Protein AF-A0A429ICC4-F1 (afdb_monomer_lite)

Radius of gyration: 16.3 Å; chains: 1; bounding box: 42×48×33 Å

Structure (mmCIF, N/CA/C/O backbone):
data_AF-A0A429ICC4-F1
#
_entry.id   AF-A0A429ICC4-F1
#
loop_
_atom_site.group_PDB
_atom_site.id
_atom_site.type_symbol
_atom_site.label_atom_id
_atom_site.label_alt_id
_atom_site.label_comp_id
_atom_site.label_asym_id
_atom_site.label_entity_id
_atom_site.label_seq_id
_atom_site.pdbx_PDB_ins_code
_atom_site.Cartn_x
_atom_site.Cartn_y
_atom_site.Cartn_z
_atom_site.occupancy
_atom_site.B_iso_or_equiv
_atom_site.auth_seq_id
_atom_site.auth_comp_id
_atom_site.auth_asym_id
_atom_site.auth_atom_id
_atom_site.pdbx_PDB_model_num
ATOM 1 N N . GLU A 1 1 ? -2.798 -17.961 -4.658 1.00 51.56 1 GLU A N 1
ATOM 2 C CA . GLU A 1 1 ? -1.872 -18.099 -3.509 1.00 51.56 1 GLU A CA 1
ATOM 3 C C . GLU A 1 1 ? -1.360 -16.722 -3.084 1.00 51.56 1 GLU A C 1
ATOM 5 O O . GLU A 1 1 ? -1.497 -15.783 -3.859 1.00 51.56 1 GLU A O 1
ATOM 10 N N . ALA A 1 2 ? -0.880 -16.557 -1.848 1.00 58.47 2 ALA A N 1
ATOM 11 C CA . ALA A 1 2 ? -0.775 -15.245 -1.193 1.00 58.47 2 ALA A CA 1
ATOM 12 C C . ALA A 1 2 ? 0.543 -15.082 -0.407 1.00 58.47 2 ALA A C 1
ATOM 14 O O . ALA A 1 2 ? 0.918 -16.002 0.321 1.00 58.47 2 ALA A O 1
ATOM 15 N N . GLY A 1 3 ? 1.219 -13.933 -0.531 1.00 65.56 3 GLY A N 1
ATOM 16 C CA . GLY A 1 3 ? 2.465 -13.589 0.163 1.00 65.56 3 GLY A CA 1
ATOM 17 C C . GLY A 1 3 ? 2.327 -13.390 1.676 1.00 65.56 3 GLY A C 1
ATOM 18 O O . GLY A 1 3 ? 1.258 -13.069 2.195 1.00 65.56 3 GLY A O 1
ATOM 19 N N . CYS A 1 4 ? 3.426 -13.602 2.407 1.00 76.50 4 CYS A N 1
ATOM 20 C CA . CYS A 1 4 ? 3.410 -13.680 3.870 1.00 76.50 4 CYS A CA 1
ATOM 21 C C . CYS A 1 4 ? 3.026 -12.371 4.566 1.00 76.50 4 CYS A C 1
ATOM 23 O O . CYS A 1 4 ? 2.132 -12.373 5.411 1.00 76.50 4 CYS A O 1
ATOM 25 N N . CYS A 1 5 ? 3.711 -11.265 4.258 1.00 82.81 5 CYS A N 1
ATOM 26 C CA . CYS A 1 5 ? 3.505 -10.014 4.984 1.00 82.81 5 CYS A CA 1
ATOM 27 C C . CYS A 1 5 ? 2.186 -9.305 4.629 1.00 82.81 5 CYS A C 1
ATOM 29 O O . CYS A 1 5 ? 1.534 -8.785 5.534 1.00 82.81 5 CYS A O 1
ATOM 31 N N . PRO A 1 6 ? 1.689 -9.371 3.383 1.00 86.62 6 PRO A N 1
ATOM 32 C CA . PRO A 1 6 ? 0.314 -8.975 3.103 1.00 86.62 6 PRO A CA 1
ATOM 33 C C . PRO A 1 6 ? -0.717 -9.802 3.889 1.00 86.62 6 PRO A C 1
ATOM 35 O O . PRO A 1 6 ? -1.645 -9.239 4.463 1.00 86.62 6 PRO A O 1
ATOM 38 N N . ARG A 1 7 ? -0.529 -11.126 4.039 1.00 86.44 7 ARG A N 1
ATOM 39 C CA . ARG A 1 7 ? -1.396 -11.936 4.924 1.00 86.44 7 ARG A CA 1
ATOM 40 C C . ARG A 1 7 ? -1.268 -11.557 6.392 1.00 86.44 7 ARG A C 1
ATOM 42 O O . ARG A 1 7 ? -2.239 -11.684 7.132 1.00 86.44 7 ARG A O 1
ATOM 49 N N . TRP A 1 8 ? -0.089 -11.128 6.833 1.00 87.94 8 TRP A N 1
ATOM 50 C CA . TRP A 1 8 ? 0.115 -10.670 8.202 1.00 87.94 8 TRP A CA 1
ATOM 51 C C . TRP A 1 8 ? -0.807 -9.493 8.552 1.00 87.94 8 TRP A C 1
ATOM 53 O O . TRP A 1 8 ? -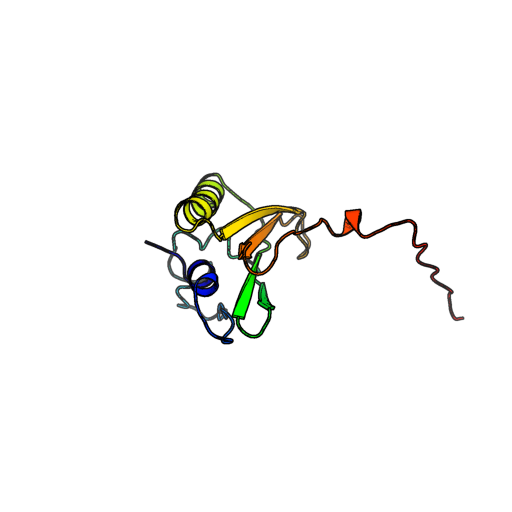1.368 -9.501 9.644 1.00 87.94 8 TRP A O 1
ATOM 63 N N . LEU A 1 9 ? -1.088 -8.575 7.616 1.00 90.69 9 LEU A N 1
ATOM 64 C CA . LEU A 1 9 ? -2.053 -7.482 7.830 1.00 90.69 9 LEU A CA 1
ATOM 65 C C . LEU A 1 9 ? -3.469 -7.965 8.184 1.00 90.69 9 LEU A C 1
ATOM 67 O O . LEU A 1 9 ? -4.246 -7.228 8.794 1.00 90.69 9 LEU A O 1
ATOM 71 N N . LEU A 1 10 ? -3.815 -9.201 7.824 1.00 88.81 10 LEU A N 1
ATOM 72 C CA . LEU A 1 10 ? -5.121 -9.799 8.095 1.00 88.81 10 LEU A CA 1
ATOM 73 C C . LEU A 1 10 ? -5.199 -10.488 9.463 1.00 88.81 10 LEU A C 1
ATOM 75 O O . LEU A 1 10 ? -6.290 -10.854 9.893 1.00 88.81 10 LEU A O 1
ATOM 79 N N . ARG A 1 11 ? -4.069 -10.663 10.156 1.00 85.81 11 ARG A N 1
ATOM 80 C CA . ARG A 1 11 ? -4.017 -11.346 11.453 1.00 85.81 11 ARG A CA 1
ATOM 81 C C . ARG A 1 11 ? -4.520 -10.457 12.588 1.00 85.81 11 ARG A C 1
ATOM 83 O O . ARG A 1 11 ? -4.539 -9.223 12.498 1.00 85.81 11 ARG A O 1
ATOM 90 N N . ASP A 1 12 ? -4.881 -11.124 13.676 1.00 79.62 12 ASP A N 1
ATOM 91 C CA . ASP A 1 12 ? -5.144 -10.503 14.966 1.00 79.62 12 ASP A CA 1
ATOM 92 C C . ASP A 1 12 ? -4.030 -10.914 15.936 1.00 79.62 12 ASP A C 1
ATOM 94 O O . ASP A 1 12 ? -3.981 -12.047 16.408 1.00 79.62 12 ASP A O 1
ATOM 98 N N . GLY A 1 13 ? -3.041 -10.035 16.110 1.00 78.94 13 GLY A N 1
ATOM 99 C CA . GLY A 1 13 ? -1.863 -10.308 16.932 1.00 78.94 13 GLY A CA 1
ATOM 100 C C . GLY A 1 13 ? -0.724 -9.313 16.713 1.00 78.94 13 GLY A C 1
ATOM 101 O O . GLY A 1 13 ? -0.579 -8.735 15.640 1.00 78.94 13 GLY A O 1
ATOM 102 N N . SER A 1 14 ? 0.114 -9.141 17.731 1.00 79.12 14 SER A N 1
ATOM 103 C CA . SER A 1 14 ? 1.170 -8.121 17.767 1.00 79.12 14 SER A CA 1
ATOM 104 C C . SER A 1 14 ? 2.498 -8.557 17.146 1.00 79.12 14 SER A C 1
ATOM 106 O O . SER A 1 14 ? 3.431 -7.767 17.060 1.00 79.12 14 SER A O 1
ATOM 108 N N . GLN A 1 15 ? 2.625 -9.812 16.718 1.00 78.50 15 GLN A N 1
ATOM 109 C CA . GLN A 1 15 ? 3.865 -10.296 16.116 1.00 78.50 15 GLN A CA 1
ATOM 110 C C . GLN A 1 15 ? 4.066 -9.639 14.757 1.00 78.50 15 GLN A C 1
ATOM 112 O O . GLN A 1 15 ? 3.313 -9.954 13.845 1.00 78.50 15 GLN A O 1
ATOM 117 N N . SER A 1 16 ? 5.062 -8.768 14.604 1.00 75.88 16 SER A N 1
ATOM 118 C CA . SER A 1 16 ? 5.405 -8.141 13.322 1.00 75.88 16 SER A CA 1
ATOM 119 C C . SER A 1 16 ? 5.756 -9.172 12.248 1.00 75.88 16 SER A C 1
ATOM 121 O O . SER A 1 16 ? 6.323 -10.228 12.545 1.00 75.88 16 SER A O 1
ATOM 123 N N . CYS A 1 17 ? 5.481 -8.851 10.978 1.00 77.00 17 CYS A N 1
ATOM 124 C CA . CYS A 1 17 ? 6.111 -9.595 9.894 1.00 77.00 17 CYS A CA 1
ATOM 125 C C . CYS A 1 17 ? 7.601 -9.257 9.922 1.00 77.00 17 CYS A C 1
ATOM 127 O O . CYS A 1 17 ? 7.993 -8.116 9.691 1.00 77.00 17 CYS A O 1
ATOM 129 N N . HIS A 1 18 ? 8.434 -10.239 10.237 1.00 66.19 18 HIS A N 1
ATOM 130 C CA . HIS A 1 18 ? 9.872 -10.109 10.089 1.00 66.19 18 HIS A CA 1
ATOM 131 C C . HIS A 1 18 ? 10.292 -10.908 8.870 1.00 66.19 18 HIS A C 1
ATOM 133 O O . HIS A 1 18 ? 10.485 -12.115 9.009 1.00 66.19 18 HIS A O 1
ATOM 139 N N . PRO A 1 19 ? 10.429 -10.260 7.696 1.00 59.62 19 PRO A N 1
ATOM 140 C CA . PRO A 1 19 ? 11.255 -10.807 6.636 1.00 59.62 19 PRO A CA 1
ATOM 141 C C . PRO A 1 19 ? 12.660 -10.973 7.224 1.00 59.62 19 PRO A C 1
ATOM 143 O O . PRO A 1 19 ? 13.416 -10.009 7.339 1.00 59.62 19 PRO A O 1
ATOM 146 N N . ARG A 1 20 ? 13.007 -12.167 7.716 1.00 54.44 20 ARG A N 1
ATOM 147 C CA . ARG A 1 20 ? 14.380 -12.415 8.139 1.00 54.44 20 ARG A CA 1
ATOM 148 C C . ARG A 1 20 ? 15.161 -12.439 6.836 1.00 54.44 20 ARG A C 1
ATOM 150 O O . ARG A 1 20 ? 14.888 -13.270 5.980 1.00 54.44 20 ARG A O 1
ATOM 157 N N . TYR A 1 21 ? 16.129 -11.539 6.679 1.00 53.34 21 TYR A N 1
ATOM 158 C CA . TYR A 1 21 ? 17.113 -11.573 5.590 1.00 53.34 21 TYR A CA 1
ATOM 159 C C . TYR A 1 21 ? 18.034 -12.802 5.745 1.00 53.34 21 TYR A C 1
ATOM 161 O O . TYR A 1 21 ? 19.244 -12.693 5.911 1.00 53.34 21 TYR A O 1
ATOM 169 N N . ARG A 1 22 ? 17.447 -13.997 5.802 1.00 50.50 22 ARG A N 1
ATOM 170 C CA . ARG A 1 22 ? 18.111 -15.291 5.832 1.00 50.50 22 ARG A CA 1
ATOM 171 C C . ARG A 1 22 ? 17.762 -15.986 4.529 1.00 50.50 22 ARG A C 1
ATOM 173 O O . ARG A 1 22 ? 16.601 -16.005 4.124 1.00 50.50 22 ARG A O 1
ATOM 180 N N . VAL A 1 23 ? 18.775 -16.565 3.895 1.00 50.38 23 VAL A N 1
ATOM 181 C CA . VAL A 1 23 ? 18.601 -17.437 2.732 1.00 50.38 23 VAL A CA 1
ATOM 182 C C . VAL A 1 23 ? 17.537 -18.487 3.072 1.00 50.38 23 VAL A C 1
ATOM 184 O O . VAL A 1 23 ? 17.659 -19.185 4.079 1.00 50.38 23 VAL A O 1
ATOM 187 N N . GLY A 1 24 ? 16.472 -18.547 2.270 1.00 52.06 24 GLY A N 1
ATOM 188 C CA . GLY A 1 24 ? 15.351 -19.471 2.469 1.00 52.06 24 GLY A CA 1
ATOM 189 C C . GLY A 1 24 ? 14.148 -18.928 3.251 1.00 52.06 24 GLY A C 1
ATOM 190 O O . GLY A 1 24 ? 13.191 -19.680 3.426 1.00 52.06 24 GLY A O 1
ATOM 191 N N . ASP A 1 25 ? 14.134 -17.661 3.693 1.00 59.31 25 ASP A N 1
ATOM 192 C CA . ASP A 1 25 ? 12.904 -17.055 4.224 1.00 59.31 25 ASP A CA 1
ATOM 193 C C . ASP A 1 25 ? 11.883 -16.869 3.080 1.00 59.31 25 ASP A C 1
ATOM 195 O O . ASP A 1 25 ? 12.113 -16.073 2.162 1.00 59.31 25 ASP A O 1
ATOM 199 N N . PRO A 1 26 ? 10.739 -17.577 3.116 1.00 57.84 26 PRO A N 1
ATOM 200 C CA . PRO A 1 26 ? 9.776 -17.601 2.023 1.00 57.84 26 PRO A CA 1
ATOM 201 C C . PRO A 1 26 ? 8.920 -16.324 1.946 1.00 57.84 26 PRO A C 1
ATOM 203 O O . PRO A 1 26 ? 7.915 -16.297 1.232 1.00 57.84 26 PRO A O 1
ATOM 206 N N . CYS A 1 27 ? 9.253 -15.298 2.727 1.00 61.25 27 CYS A N 1
ATOM 207 C CA . CYS A 1 27 ? 8.501 -14.061 2.863 1.00 61.25 27 CYS A CA 1
ATOM 208 C C . CYS A 1 27 ? 9.246 -12.827 2.322 1.00 61.25 27 CYS A C 1
ATOM 210 O O . CYS A 1 27 ? 8.722 -11.724 2.455 1.00 61.25 27 CYS A O 1
ATOM 212 N N . THR A 1 28 ? 10.431 -12.996 1.717 1.00 56.44 28 THR A N 1
ATOM 213 C CA . THR A 1 28 ? 11.277 -11.900 1.193 1.00 56.44 28 THR A CA 1
ATOM 214 C C . THR A 1 28 ? 11.642 -12.108 -0.278 1.00 56.44 28 THR A C 1
ATOM 216 O O . THR A 1 28 ? 11.541 -13.226 -0.786 1.00 56.44 28 THR A O 1
ATOM 219 N N . ARG A 1 29 ? 12.147 -11.057 -0.942 1.00 56.31 29 ARG A N 1
ATOM 220 C CA . ARG A 1 29 ? 12.731 -11.135 -2.297 1.00 56.31 29 ARG A CA 1
ATOM 221 C C . ARG A 1 29 ? 13.926 -12.081 -2.432 1.00 56.31 29 ARG A C 1
ATOM 223 O O . ARG A 1 29 ? 14.232 -12.516 -3.533 1.00 56.31 29 ARG A O 1
ATOM 230 N N . TYR A 1 30 ? 14.592 -12.390 -1.320 1.00 53.97 30 TYR A N 1
ATOM 231 C CA . TYR A 1 30 ? 15.789 -13.232 -1.268 1.00 53.97 30 TYR A CA 1
ATOM 232 C C . TYR A 1 30 ? 15.480 -14.716 -0.987 1.00 53.97 30 TYR A C 1
ATOM 234 O O . TYR A 1 30 ? 16.399 -15.526 -0.847 1.00 53.97 30 TYR A O 1
ATOM 242 N N . GLY A 1 31 ? 14.198 -15.080 -0.872 1.00 55.56 31 GLY A N 1
ATOM 243 C CA . GLY A 1 31 ? 13.726 -16.466 -0.883 1.00 55.56 31 GLY A CA 1
ATOM 244 C C . GLY A 1 31 ? 13.357 -16.946 -2.292 1.00 55.56 31 GLY A C 1
ATOM 245 O O . GLY A 1 31 ? 13.552 -16.240 -3.278 1.00 55.56 31 GLY A O 1
ATOM 246 N N . THR A 1 32 ? 12.795 -18.154 -2.395 1.00 55.09 32 THR A N 1
ATOM 247 C CA . THR A 1 32 ? 12.169 -18.665 -3.630 1.00 55.09 32 THR A CA 1
ATOM 248 C C . THR A 1 32 ? 11.210 -17.611 -4.206 1.00 55.09 32 THR A C 1
ATOM 250 O O . THR A 1 32 ? 10.418 -17.083 -3.418 1.00 55.09 32 THR A O 1
ATOM 253 N N . PRO A 1 33 ? 11.219 -17.312 -5.524 1.00 58.94 33 PRO A N 1
ATOM 254 C CA . PRO A 1 33 ? 10.370 -16.269 -6.095 1.00 58.94 33 PRO A CA 1
ATOM 255 C C . PRO A 1 33 ? 8.912 -16.498 -5.708 1.00 58.94 33 PRO A C 1
ATOM 257 O O . PRO A 1 33 ? 8.326 -17.539 -6.017 1.00 58.94 33 PRO A O 1
ATOM 260 N N . ARG A 1 34 ? 8.331 -15.545 -4.981 1.00 67.69 34 ARG A N 1
ATOM 261 C CA . ARG A 1 34 ? 6.932 -15.594 -4.559 1.00 67.69 34 ARG A CA 1
ATOM 262 C C . ARG A 1 34 ? 6.172 -14.458 -5.204 1.00 67.69 34 ARG A C 1
ATOM 264 O O . ARG A 1 34 ? 6.729 -13.412 -5.502 1.00 67.69 34 ARG A O 1
ATOM 271 N N . LEU A 1 35 ? 4.865 -14.652 -5.345 1.00 75.56 35 LEU A N 1
ATOM 272 C CA . LEU A 1 35 ? 3.973 -13.708 -6.018 1.00 75.56 35 LEU A CA 1
ATOM 273 C C . LEU A 1 35 ? 4.077 -12.257 -5.524 1.00 75.56 35 LEU A 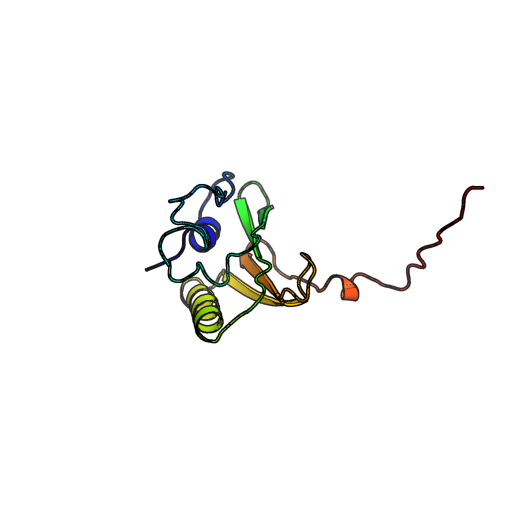C 1
ATOM 275 O O . LEU A 1 35 ? 3.738 -11.366 -6.276 1.00 75.56 35 LEU A O 1
ATOM 279 N N . ASP A 1 36 ? 4.515 -11.997 -4.293 1.00 79.94 36 ASP A N 1
ATOM 280 C CA . ASP A 1 36 ? 4.620 -10.637 -3.743 1.00 79.94 36 ASP A CA 1
ATOM 281 C C . ASP A 1 36 ? 6.076 -10.214 -3.470 1.00 79.94 36 ASP A C 1
ATOM 283 O O . ASP A 1 36 ? 6.319 -9.188 -2.849 1.00 79.94 36 ASP A O 1
ATOM 287 N N . SER A 1 37 ? 7.064 -11.019 -3.873 1.00 77.12 37 SER A N 1
ATOM 288 C CA . SER A 1 37 ? 8.451 -10.818 -3.453 1.00 77.12 37 SER A CA 1
ATOM 289 C C . SER A 1 37 ? 9.159 -9.676 -4.185 1.00 77.12 37 SER A C 1
ATOM 291 O O . SER A 1 37 ? 10.103 -9.135 -3.627 1.00 77.12 37 SER A O 1
ATOM 293 N N . GLY A 1 38 ? 8.718 -9.305 -5.393 1.00 80.75 38 GLY A N 1
ATOM 294 C CA . GLY A 1 38 ? 9.296 -8.196 -6.167 1.00 80.75 38 GLY A CA 1
ATOM 295 C C . GLY A 1 38 ? 9.140 -6.858 -5.449 1.00 80.75 38 GLY A C 1
ATOM 296 O O . GLY A 1 38 ? 10.123 -6.186 -5.150 1.00 80.75 38 GLY A O 1
ATOM 297 N N . TRP A 1 39 ? 7.907 -6.539 -5.061 1.00 87.75 39 TRP A N 1
ATOM 298 C CA . TRP A 1 39 ? 7.600 -5.283 -4.386 1.00 87.75 39 TRP A CA 1
ATOM 299 C C . TRP A 1 39 ? 7.876 -5.257 -2.872 1.00 87.75 39 TRP A C 1
ATOM 301 O O . TRP A 1 39 ? 7.932 -4.177 -2.288 1.00 87.75 39 TRP A O 1
ATOM 311 N N . LEU A 1 40 ? 8.068 -6.409 -2.215 1.00 86.69 40 LEU A N 1
ATOM 312 C CA . LEU A 1 40 ? 8.409 -6.517 -0.783 1.00 86.69 40 LEU A CA 1
ATOM 313 C C . LEU A 1 40 ? 9.921 -6.395 -0.523 1.00 86.69 40 LEU A C 1
ATOM 315 O O . LEU A 1 40 ? 10.537 -7.244 0.129 1.00 86.69 40 LEU A O 1
ATOM 319 N N . ASP A 1 41 ? 10.519 -5.320 -1.026 1.00 84.62 41 ASP A N 1
ATOM 320 C CA . ASP A 1 41 ? 11.911 -4.957 -0.762 1.00 84.62 41 ASP A CA 1
ATOM 321 C C . ASP A 1 41 ? 11.998 -3.892 0.337 1.00 84.62 41 ASP A C 1
ATOM 323 O O . ASP A 1 41 ? 11.087 -3.074 0.487 1.00 84.62 41 ASP A O 1
ATOM 327 N N . HIS A 1 42 ? 13.064 -3.912 1.140 1.00 86.00 42 HIS A N 1
ATOM 328 C CA . HIS A 1 42 ? 13.275 -2.956 2.240 1.00 86.00 42 HIS A CA 1
ATOM 329 C C . HIS A 1 42 ? 12.025 -2.737 3.125 1.00 86.00 42 HIS A C 1
ATOM 331 O O . HIS A 1 42 ? 11.650 -1.617 3.464 1.00 86.00 42 HIS A O 1
ATOM 337 N N . THR A 1 43 ? 11.331 -3.826 3.466 1.00 87.00 43 THR A N 1
ATOM 338 C CA . THR A 1 43 ? 10.008 -3.767 4.102 1.00 87.00 43 THR A CA 1
ATOM 339 C C . THR A 1 43 ? 10.071 -3.365 5.578 1.00 87.00 43 THR A C 1
ATOM 341 O O . THR A 1 43 ? 10.852 -3.915 6.355 1.00 87.00 43 THR A O 1
ATOM 344 N N . VAL A 1 44 ? 9.167 -2.474 5.985 1.00 88.12 44 VAL A N 1
ATOM 345 C CA . VAL A 1 44 ? 8.913 -2.075 7.375 1.00 88.12 44 VAL A CA 1
ATOM 346 C C . VAL A 1 44 ? 7.431 -2.276 7.693 1.00 88.12 44 VAL A C 1
ATOM 348 O O . VAL A 1 44 ? 6.556 -2.038 6.861 1.00 88.12 44 VAL A O 1
ATOM 351 N N . THR A 1 45 ? 7.128 -2.711 8.913 1.00 90.50 45 THR A N 1
ATOM 352 C CA . THR A 1 45 ? 5.757 -2.986 9.359 1.00 90.50 45 THR A CA 1
ATOM 353 C C . THR A 1 45 ? 5.405 -2.219 10.620 1.00 90.50 45 THR A C 1
ATOM 355 O O . THR A 1 45 ? 6.229 -2.129 11.528 1.00 90.50 45 THR A O 1
ATOM 358 N N . TRP A 1 46 ? 4.157 -1.769 10.718 1.00 92.06 46 TRP A N 1
ATOM 359 C CA . TRP A 1 46 ? 3.638 -1.020 11.858 1.00 92.06 46 TRP A CA 1
ATOM 360 C C . TRP A 1 46 ? 2.402 -1.683 12.454 1.00 92.06 46 TRP A C 1
ATOM 362 O O . TRP A 1 46 ? 1.525 -2.183 11.739 1.00 92.06 46 TRP A O 1
ATOM 372 N N . LEU A 1 47 ? 2.318 -1.629 13.779 1.00 93.12 47 LEU A N 1
ATOM 373 C CA . LEU A 1 47 ? 1.134 -2.004 14.537 1.00 93.12 47 LEU A CA 1
ATOM 374 C C . LEU A 1 47 ? 0.345 -0.752 14.924 1.00 93.12 47 LEU A C 1
ATOM 376 O O . LEU A 1 47 ? 0.926 0.300 15.178 1.00 93.12 47 LEU A O 1
ATOM 380 N N . LYS A 1 48 ? -0.969 -0.902 15.057 1.00 92.56 48 LYS A N 1
ATOM 381 C CA . LYS A 1 48 ? -1.850 0.03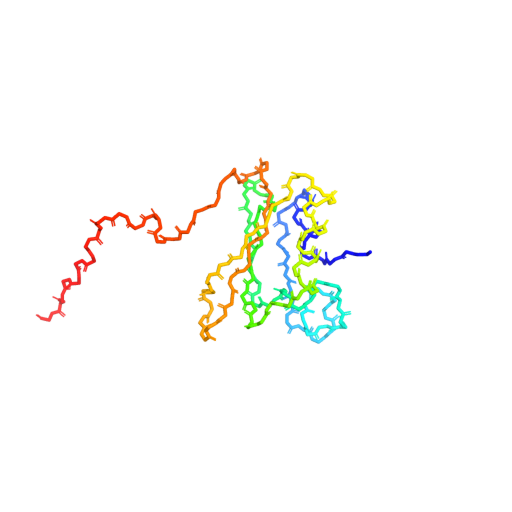6 15.751 1.00 92.56 48 LYS A CA 1
ATOM 382 C C . LYS A 1 48 ? -2.724 -0.761 16.708 1.00 92.56 48 LYS A C 1
ATOM 384 O O . LYS A 1 48 ? -3.290 -1.780 16.311 1.00 92.56 48 LYS A O 1
ATOM 389 N N . ASP A 1 49 ? -2.782 -0.338 17.966 1.00 92.69 49 ASP A N 1
ATOM 390 C CA . ASP A 1 49 ? -3.529 -1.021 19.031 1.00 92.69 49 ASP A CA 1
ATOM 391 C C . ASP A 1 49 ? -3.184 -2.518 19.116 1.00 92.69 49 ASP A C 1
ATOM 393 O O . ASP A 1 49 ? -4.059 -3.381 19.070 1.00 92.69 49 ASP A O 1
ATOM 397 N N . ALA A 1 50 ? -1.879 -2.816 19.141 1.00 91.31 50 ALA A N 1
ATOM 398 C CA . ALA A 1 50 ? -1.310 -4.169 19.159 1.00 91.31 50 ALA A CA 1
ATOM 399 C C . ALA A 1 50 ? -1.699 -5.069 17.967 1.00 91.31 50 ALA A C 1
ATOM 401 O O . ALA A 1 50 ? -1.529 -6.288 18.033 1.00 91.31 50 ALA A O 1
ATOM 402 N N . ARG A 1 51 ? -2.186 -4.489 16.863 1.00 93.00 51 ARG A N 1
ATOM 403 C CA . ARG A 1 51 ? -2.632 -5.231 15.678 1.00 93.00 51 ARG A CA 1
ATOM 404 C C . ARG A 1 51 ? -1.977 -4.720 14.391 1.00 93.00 51 ARG A C 1
ATOM 406 O O . ARG A 1 51 ? -1.666 -3.535 14.304 1.00 93.00 51 ARG A O 1
ATOM 413 N N . PRO A 1 52 ? -1.793 -5.570 13.365 1.00 94.50 52 PRO A N 1
ATOM 414 C CA . PRO A 1 52 ? -1.151 -5.193 12.105 1.00 94.50 52 PRO A CA 1
ATOM 415 C C . PRO A 1 52 ? -1.887 -4.053 11.400 1.00 94.50 52 PRO A C 1
ATOM 417 O O . PRO A 1 52 ? -3.070 -4.177 11.095 1.00 94.50 52 PRO A O 1
ATOM 420 N N . ALA A 1 53 ? -1.225 -2.933 11.139 1.00 94.94 53 ALA A N 1
ATOM 421 C CA . ALA A 1 53 ? -1.894 -1.758 10.582 1.00 94.94 53 ALA A CA 1
ATOM 422 C C . ALA A 1 53 ? -1.367 -1.397 9.199 1.00 94.94 53 ALA A C 1
ATOM 424 O O . ALA A 1 53 ? -2.159 -1.184 8.284 1.00 94.94 53 ALA A O 1
ATOM 425 N N . VAL A 1 54 ? -0.045 -1.353 9.050 1.00 95.12 54 VAL A N 1
ATOM 426 C CA . VAL A 1 54 ? 0.606 -0.864 7.835 1.00 95.12 54 VAL A CA 1
ATOM 427 C C . VAL A 1 54 ? 1.814 -1.729 7.518 1.00 95.12 54 VAL A C 1
ATOM 429 O O . VAL A 1 54 ? 2.561 -2.140 8.408 1.00 95.12 54 VAL A O 1
ATOM 432 N N . LEU A 1 55 ? 2.018 -1.970 6.234 1.00 92.81 55 LEU A N 1
ATOM 433 C CA . LEU A 1 55 ? 3.261 -2.439 5.658 1.00 92.81 55 LEU A CA 1
ATOM 434 C C . LEU A 1 55 ? 3.722 -1.400 4.637 1.00 92.81 55 LEU A C 1
ATOM 436 O O . LEU A 1 55 ? 2.936 -0.971 3.798 1.00 92.81 55 LEU A O 1
ATOM 440 N N . THR A 1 56 ? 4.986 -1.001 4.714 1.00 93.06 56 THR A N 1
ATOM 441 C CA . THR A 1 56 ? 5.631 -0.143 3.719 1.00 93.06 56 THR A CA 1
ATOM 442 C C . THR A 1 56 ? 6.844 -0.864 3.152 1.00 93.06 56 THR A C 1
ATOM 444 O O . THR A 1 56 ? 7.546 -1.560 3.885 1.00 93.06 56 THR A O 1
ATOM 447 N N . ALA A 1 57 ? 7.080 -0.726 1.858 1.00 92.06 57 ALA A N 1
ATOM 448 C CA . ALA A 1 57 ? 8.222 -1.288 1.153 1.00 92.06 57 ALA A CA 1
ATOM 449 C C . ALA A 1 57 ? 8.870 -0.208 0.285 1.00 92.06 57 ALA A C 1
ATOM 451 O O . ALA A 1 57 ? 8.222 0.788 -0.051 1.00 92.06 57 ALA A O 1
ATOM 452 N N . ALA A 1 58 ? 10.148 -0.395 -0.038 1.00 93.31 58 ALA A N 1
ATOM 453 C CA . ALA A 1 58 ? 10.915 0.539 -0.852 1.00 93.31 58 ALA A CA 1
ATOM 454 C C . ALA A 1 58 ? 11.675 -0.156 -2.000 1.00 93.31 58 ALA A C 1
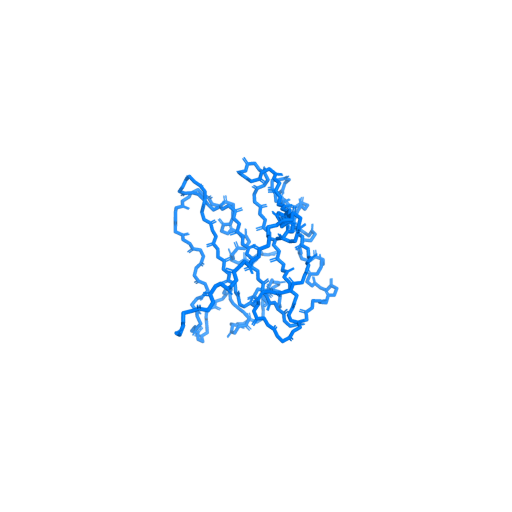ATOM 456 O O . ALA A 1 58 ? 12.905 -0.109 -2.015 1.00 93.31 58 ALA A O 1
ATOM 457 N N . PRO A 1 59 ? 10.991 -0.845 -2.936 1.00 91.69 59 PRO A N 1
ATOM 458 C CA . PRO A 1 59 ? 11.657 -1.473 -4.074 1.00 91.69 59 PRO A CA 1
ATOM 459 C C . PRO A 1 59 ? 12.256 -0.447 -5.037 1.00 91.69 59 PRO A C 1
ATOM 461 O O . PRO A 1 59 ? 11.784 0.685 -5.156 1.00 91.69 59 PRO A O 1
ATOM 464 N N . TYR A 1 60 ? 13.297 -0.872 -5.748 1.00 89.81 60 TYR A N 1
ATOM 465 C CA . TYR A 1 60 ? 13.929 -0.074 -6.800 1.00 89.81 60 TYR A CA 1
ATOM 466 C C . TYR A 1 60 ? 13.057 0.040 -8.051 1.00 89.81 60 TYR A C 1
ATOM 468 O O . TYR A 1 60 ? 12.998 1.110 -8.643 1.00 89.81 60 TYR A O 1
ATOM 476 N N . ASP A 1 61 ? 12.321 -1.019 -8.387 1.00 89.44 61 ASP A N 1
ATOM 477 C CA . ASP A 1 61 ? 11.423 -1.067 -9.536 1.00 89.44 61 ASP A CA 1
ATOM 478 C C . ASP A 1 61 ? 10.064 -1.636 -9.123 1.00 89.44 61 ASP A C 1
ATOM 480 O O . ASP A 1 61 ? 9.974 -2.474 -8.224 1.00 89.44 61 ASP A O 1
ATOM 484 N N . VAL A 1 62 ? 9.003 -1.175 -9.786 1.00 92.38 62 VAL A N 1
ATOM 485 C CA . VAL A 1 62 ? 7.637 -1.683 -9.604 1.00 92.38 62 VAL A CA 1
ATOM 486 C C . VAL A 1 62 ? 7.032 -1.943 -10.972 1.00 92.38 62 VAL A C 1
ATOM 488 O O . VAL A 1 62 ? 6.657 -1.005 -11.687 1.00 92.38 62 VAL A O 1
ATOM 491 N N . ASP A 1 63 ? 6.923 -3.217 -11.328 1.00 92.44 63 ASP A N 1
ATOM 492 C CA . ASP A 1 63 ? 6.413 -3.635 -12.628 1.00 92.44 63 ASP A CA 1
ATOM 493 C C . ASP A 1 63 ? 4.884 -3.856 -12.626 1.00 92.44 63 ASP A C 1
ATOM 495 O O . ASP A 1 63 ? 4.177 -3.694 -11.623 1.00 92.44 63 ASP A O 1
ATOM 499 N N . ASP A 1 64 ? 4.335 -4.225 -13.784 1.00 94.69 64 ASP A N 1
ATOM 500 C CA . ASP A 1 64 ? 2.903 -4.505 -13.912 1.00 94.69 64 ASP A CA 1
ATOM 501 C C . ASP A 1 64 ? 2.454 -5.733 -13.113 1.00 94.69 64 ASP A C 1
ATOM 503 O O . ASP A 1 64 ? 1.282 -5.839 -12.734 1.00 94.69 64 ASP A O 1
ATOM 507 N N . HIS A 1 65 ? 3.350 -6.691 -12.875 1.00 91.06 65 HIS A N 1
ATOM 508 C CA . HIS A 1 65 ? 3.040 -7.840 -12.044 1.00 91.06 65 HIS A CA 1
ATOM 509 C C . HIS A 1 65 ? 2.827 -7.392 -10.594 1.00 91.06 65 HIS A C 1
ATOM 511 O O . HIS A 1 65 ? 1.778 -7.707 -10.027 1.00 91.06 65 HIS A O 1
ATOM 517 N N . ASP A 1 66 ? 3.716 -6.575 -10.039 1.00 91.31 66 ASP A N 1
ATOM 518 C CA . ASP A 1 66 ? 3.579 -6.008 -8.696 1.00 91.31 66 ASP A CA 1
ATOM 519 C C . ASP A 1 66 ? 2.295 -5.181 -8.542 1.00 91.31 66 ASP A C 1
ATOM 521 O O . ASP A 1 66 ? 1.531 -5.364 -7.587 1.00 91.31 66 ASP A O 1
ATOM 525 N N . ARG A 1 67 ? 1.969 -4.343 -9.534 1.00 95.06 67 ARG A N 1
ATOM 526 C CA . ARG A 1 67 ? 0.712 -3.569 -9.548 1.00 95.06 67 ARG A CA 1
ATOM 527 C C . ARG A 1 67 ? -0.521 -4.472 -9.517 1.00 95.06 67 ARG A C 1
ATOM 529 O O . ARG A 1 67 ? -1.455 -4.233 -8.748 1.00 95.06 67 ARG A O 1
ATOM 536 N N . ARG A 1 68 ? -0.532 -5.551 -10.311 1.00 94.06 68 ARG A N 1
ATOM 537 C CA . ARG A 1 68 ? -1.629 -6.538 -10.301 1.00 94.06 68 ARG A CA 1
ATOM 538 C C . ARG A 1 68 ? -1.757 -7.240 -8.954 1.00 94.06 68 ARG A C 1
ATOM 540 O O . ARG A 1 68 ? -2.876 -7.571 -8.551 1.00 94.06 68 ARG A O 1
ATOM 547 N N . ARG A 1 69 ? -0.638 -7.477 -8.272 1.00 91.12 69 ARG A N 1
ATOM 548 C CA . ARG A 1 69 ? -0.598 -8.108 -6.951 1.00 91.12 69 ARG A CA 1
ATOM 549 C C . ARG A 1 69 ? -1.151 -7.198 -5.862 1.00 91.12 69 ARG A C 1
ATOM 551 O O . ARG A 1 69 ? -2.002 -7.656 -5.102 1.00 91.12 69 ARG A O 1
ATOM 558 N N . LEU A 1 70 ? -0.781 -5.918 -5.844 1.00 93.31 70 LEU A N 1
ATOM 559 C CA . LEU A 1 70 ? -1.388 -4.923 -4.948 1.00 93.31 70 LEU A CA 1
ATOM 560 C C . LEU A 1 70 ? -2.904 -4.831 -5.166 1.00 93.31 70 LEU A C 1
ATOM 562 O O . LEU A 1 70 ? -3.681 -4.993 -4.226 1.00 93.31 70 LEU A O 1
ATOM 566 N N . ALA A 1 71 ? -3.338 -4.722 -6.423 1.00 94.88 71 ALA A N 1
ATOM 567 C CA . ALA A 1 71 ? -4.759 -4.683 -6.755 1.00 94.88 71 ALA A CA 1
ATOM 568 C C . ALA A 1 71 ? -5.498 -5.986 -6.382 1.00 94.88 71 ALA A C 1
ATOM 570 O O . ALA A 1 71 ? -6.679 -5.969 -6.038 1.00 94.88 71 ALA A O 1
ATOM 571 N N . HIS A 1 72 ? -4.830 -7.143 -6.444 1.00 93.38 72 HIS A N 1
ATOM 572 C CA . HIS A 1 72 ? -5.401 -8.405 -5.973 1.00 93.38 72 HIS A CA 1
ATOM 573 C C . HIS A 1 72 ? -5.667 -8.385 -4.463 1.00 93.38 72 HIS A C 1
ATOM 575 O O . HIS A 1 72 ? -6.705 -8.896 -4.041 1.00 93.38 72 HIS A O 1
ATOM 581 N N . TRP A 1 73 ? -4.781 -7.788 -3.663 1.00 92.88 73 TRP A N 1
ATOM 582 C CA . TRP A 1 73 ? -4.970 -7.673 -2.216 1.00 92.88 73 TRP A CA 1
ATOM 583 C C . TRP A 1 73 ? -6.181 -6.821 -1.848 1.00 92.88 73 TRP A C 1
ATOM 585 O O . TRP A 1 73 ? -7.006 -7.271 -1.056 1.00 92.88 73 TRP A O 1
ATOM 595 N N . GLU A 1 74 ? -6.341 -5.661 -2.483 1.00 94.88 74 GLU A N 1
ATOM 596 C CA . GLU A 1 74 ? -7.510 -4.794 -2.280 1.00 94.88 74 GLU A CA 1
ATOM 597 C C . GLU A 1 74 ? -8.822 -5.466 -2.703 1.00 94.88 74 GLU A C 1
ATOM 599 O O . GLU A 1 74 ? -9.840 -5.331 -2.028 1.00 94.88 74 GLU A O 1
ATOM 604 N N . ARG A 1 75 ? -8.806 -6.238 -3.801 1.00 95.25 75 ARG A N 1
ATOM 605 C CA . ARG A 1 75 ? -9.984 -7.006 -4.241 1.00 95.25 75 ARG A CA 1
ATOM 606 C C . ARG A 1 75 ? -10.320 -8.171 -3.314 1.00 95.25 75 ARG A C 1
ATOM 608 O O . ARG A 1 75 ? -11.484 -8.541 -3.210 1.00 95.25 75 ARG A O 1
ATOM 615 N N . THR A 1 76 ? -9.311 -8.787 -2.702 1.00 92.56 76 THR A N 1
ATOM 616 C CA . THR A 1 76 ? -9.494 -9.979 -1.861 1.00 92.56 76 THR A CA 1
ATOM 617 C C . THR A 1 76 ? -9.994 -9.616 -0.467 1.00 92.56 76 THR A C 1
ATOM 619 O O . THR A 1 76 ? -10.765 -10.377 0.114 1.00 92.56 76 THR A O 1
ATOM 622 N N . ASP A 1 77 ? -9.583 -8.468 0.074 1.00 93.50 77 ASP A N 1
ATOM 623 C CA . ASP A 1 77 ? -10.077 -7.970 1.355 1.00 93.50 77 ASP A CA 1
ATOM 624 C C . ASP A 1 77 ? -10.403 -6.470 1.254 1.00 93.50 77 ASP A C 1
ATOM 626 O O . ASP A 1 77 ? -9.489 -5.656 1.102 1.00 93.50 77 ASP A O 1
ATOM 630 N N . PRO A 1 78 ? -11.682 -6.069 1.397 1.00 93.88 78 PRO A N 1
ATOM 631 C CA . PRO A 1 78 ? -12.101 -4.678 1.241 1.00 93.88 78 PRO A CA 1
ATOM 632 C C . PRO A 1 78 ? -11.573 -3.753 2.344 1.00 93.88 78 PRO A C 1
ATOM 634 O O . PRO A 1 78 ? -11.772 -2.541 2.250 1.00 93.88 78 PRO A O 1
ATOM 637 N N . ARG A 1 79 ? -10.911 -4.284 3.379 1.00 95.44 79 ARG A N 1
ATOM 638 C CA . ARG A 1 79 ? -10.211 -3.500 4.404 1.00 95.44 79 ARG A CA 1
ATOM 639 C C . ARG A 1 79 ? -8.770 -3.196 4.018 1.00 95.44 79 ARG A C 1
ATOM 641 O O . ARG A 1 79 ? -8.111 -2.4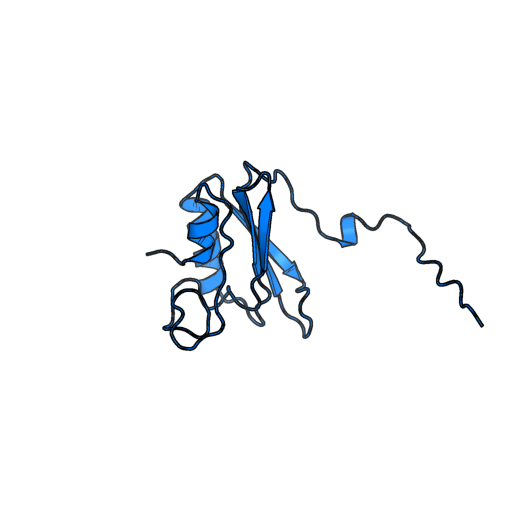63 4.743 1.00 95.44 79 ARG A O 1
ATOM 648 N N . LEU A 1 80 ? -8.244 -3.778 2.942 1.00 95.44 80 LEU A N 1
ATOM 649 C CA . LEU A 1 80 ? -6.910 -3.464 2.450 1.00 95.44 80 LEU A CA 1
ATOM 650 C C . LEU A 1 80 ? -6.965 -2.337 1.421 1.00 95.44 80 LEU A C 1
ATOM 652 O O . LEU A 1 80 ? -7.840 -2.294 0.555 1.00 95.44 80 LEU A O 1
ATOM 656 N N . ARG A 1 81 ? -6.011 -1.420 1.531 1.00 96.69 81 ARG A N 1
ATOM 657 C CA . ARG A 1 81 ? -5.766 -0.330 0.583 1.00 96.69 81 ARG A CA 1
ATOM 658 C C . ARG A 1 81 ? -4.276 -0.208 0.340 1.00 96.69 81 ARG A C 1
ATOM 660 O O . ARG A 1 81 ? -3.489 -0.524 1.235 1.00 96.69 81 ARG A O 1
ATOM 667 N N . SER A 1 82 ? -3.907 0.241 -0.849 1.00 95.75 82 SER A N 1
ATOM 668 C CA . SER A 1 82 ? -2.530 0.452 -1.252 1.00 95.75 82 SER A CA 1
ATOM 669 C C . SER A 1 82 ? -2.314 1.811 -1.911 1.00 95.75 82 SER A C 1
ATOM 671 O O . SER A 1 82 ? -3.231 2.429 -2.447 1.00 95.75 82 SER A O 1
ATOM 673 N N . ALA A 1 83 ? -1.080 2.294 -1.822 1.00 95.06 83 ALA A N 1
ATOM 674 C CA . ALA A 1 83 ? -0.629 3.535 -2.425 1.00 95.06 83 ALA A CA 1
ATOM 675 C C . ALA A 1 83 ? 0.817 3.370 -2.889 1.00 95.06 83 ALA A C 1
ATOM 677 O O . ALA A 1 83 ? 1.596 2.636 -2.274 1.00 95.06 83 ALA A O 1
ATOM 678 N N . ILE A 1 84 ? 1.160 4.065 -3.970 1.00 94.12 84 ILE A N 1
ATOM 679 C CA . ILE A 1 84 ? 2.501 4.085 -4.552 1.00 94.12 84 ILE A CA 1
ATOM 680 C C . ILE A 1 84 ? 2.955 5.542 -4.619 1.00 94.12 84 ILE A C 1
ATOM 682 O O . ILE A 1 84 ? 2.203 6.398 -5.082 1.00 94.12 84 ILE A O 1
ATOM 686 N N . GLY A 1 85 ? 4.171 5.815 -4.163 1.00 91.31 85 GLY A N 1
ATOM 687 C CA . GLY A 1 85 ? 4.766 7.147 -4.145 1.00 91.31 85 GLY A CA 1
ATOM 688 C C . GLY A 1 85 ? 6.290 7.097 -4.185 1.00 91.31 85 GLY A C 1
ATOM 689 O O . GLY A 1 85 ? 6.884 6.086 -4.558 1.00 91.31 85 GLY A O 1
ATOM 690 N N . THR A 1 86 ? 6.931 8.192 -3.794 1.00 90.50 86 THR A N 1
ATOM 691 C CA . THR A 1 86 ? 8.396 8.308 -3.770 1.00 90.50 86 THR A CA 1
ATOM 692 C C . THR A 1 86 ? 8.993 7.563 -2.574 1.00 90.50 86 THR A C 1
ATOM 694 O O . THR A 1 86 ? 8.491 7.677 -1.461 1.00 90.50 86 THR A O 1
ATOM 697 N N . GLY A 1 87 ? 10.060 6.793 -2.798 1.00 86.81 87 GLY A N 1
ATOM 698 C CA . GLY A 1 87 ? 10.739 5.973 -1.792 1.00 86.81 87 GLY A CA 1
ATOM 699 C C . GLY A 1 87 ? 11.472 6.761 -0.711 1.00 86.81 87 GLY A C 1
ATOM 700 O O . GLY A 1 87 ? 12.013 7.838 -0.946 1.00 86.81 87 GLY A O 1
ATOM 701 N N . TRP A 1 88 ? 11.548 6.164 0.480 1.00 86.56 88 TRP A N 1
ATOM 702 C CA . TRP A 1 88 ? 12.250 6.709 1.651 1.00 86.56 88 TRP A CA 1
ATOM 703 C C . TRP A 1 88 ? 13.651 6.111 1.853 1.00 86.56 88 TRP A C 1
ATOM 705 O O . TRP A 1 88 ? 14.449 6.655 2.611 1.00 86.56 88 TRP A O 1
ATOM 715 N N . TYR A 1 89 ? 13.962 4.991 1.192 1.00 85.81 89 TYR A N 1
ATOM 716 C CA . TYR A 1 89 ? 15.225 4.264 1.372 1.00 85.81 89 TYR A CA 1
ATOM 717 C C . TYR A 1 89 ? 16.389 4.867 0.557 1.00 85.81 89 TYR A C 1
ATOM 719 O O . TYR A 1 89 ? 17.548 4.499 0.743 1.00 85.81 89 TYR A O 1
ATOM 727 N N . GLY A 1 90 ? 16.095 5.836 -0.318 1.00 85.75 90 GLY A N 1
ATOM 728 C CA . GLY A 1 90 ? 17.067 6.517 -1.175 1.00 85.75 90 GLY A CA 1
ATOM 729 C C . GLY A 1 90 ? 17.159 5.919 -2.581 1.00 85.75 90 GLY A C 1
ATOM 730 O O . GLY A 1 90 ? 16.363 5.059 -2.953 1.00 85.75 90 GLY A O 1
ATOM 731 N N . PHE A 1 91 ? 18.116 6.413 -3.375 1.00 86.88 91 PHE A N 1
ATOM 732 C CA . PHE A 1 91 ? 18.479 5.891 -4.706 1.00 86.88 91 PHE A CA 1
ATOM 733 C C . PHE A 1 91 ? 17.315 5.715 -5.699 1.00 86.88 91 PHE A C 1
ATOM 735 O O . PHE A 1 91 ? 17.315 4.779 -6.492 1.00 86.88 91 PHE A O 1
ATOM 742 N N . GLY A 1 92 ? 16.323 6.609 -5.661 1.00 86.69 92 GLY A N 1
ATOM 743 C CA . GLY A 1 92 ? 15.185 6.556 -6.584 1.00 86.69 92 GLY A CA 1
ATOM 744 C C . GLY A 1 92 ? 14.228 5.387 -6.341 1.00 86.69 92 GLY A C 1
ATOM 745 O O . GLY A 1 92 ? 13.441 5.069 -7.224 1.00 86.69 92 GLY A O 1
ATOM 746 N N . THR A 1 93 ? 14.280 4.757 -5.162 1.00 93.25 93 THR A N 1
ATOM 747 C CA . THR A 1 93 ? 13.297 3.738 -4.774 1.00 93.25 93 THR A CA 1
ATOM 748 C C . THR A 1 93 ? 11.871 4.285 -4.853 1.00 93.25 93 THR A C 1
ATOM 750 O O . THR A 1 93 ? 11.620 5.482 -4.705 1.00 93.25 93 THR A O 1
ATOM 753 N N . THR A 1 94 ? 10.919 3.389 -5.072 1.00 94.56 94 THR A N 1
ATOM 754 C CA . THR A 1 94 ? 9.484 3.665 -4.986 1.00 94.56 94 THR A CA 1
ATOM 755 C C . THR A 1 94 ? 9.007 3.324 -3.584 1.00 94.56 94 THR A C 1
ATOM 757 O O . THR A 1 94 ? 9.400 2.294 -3.059 1.00 94.56 94 THR A O 1
ATOM 760 N N . GLN A 1 95 ? 8.140 4.126 -2.968 1.00 94.56 95 GLN A N 1
ATOM 761 C CA . GLN A 1 95 ? 7.446 3.710 -1.752 1.00 94.56 95 GLN A CA 1
ATOM 762 C C . GLN A 1 95 ? 6.146 3.018 -2.128 1.00 94.56 95 GLN A C 1
ATOM 764 O O . GLN A 1 95 ? 5.319 3.577 -2.843 1.00 94.56 95 GLN A O 1
ATOM 769 N N . ILE A 1 96 ? 5.932 1.829 -1.582 1.00 95.00 96 ILE A N 1
ATOM 770 C CA . ILE A 1 96 ? 4.635 1.161 -1.613 1.00 95.00 96 ILE A CA 1
ATOM 771 C C . ILE A 1 96 ? 4.136 1.075 -0.188 1.00 95.00 96 ILE A C 1
ATOM 773 O O . ILE A 1 96 ? 4.854 0.597 0.687 1.00 95.00 96 ILE A O 1
ATOM 777 N N . VAL A 1 97 ? 2.895 1.487 0.042 1.00 95.88 97 VAL A N 1
ATOM 778 C CA . VAL A 1 97 ? 2.218 1.294 1.322 1.00 95.88 97 VAL A CA 1
ATOM 779 C C . VAL A 1 97 ? 0.999 0.417 1.102 1.00 95.88 97 VAL A C 1
ATOM 781 O O . VAL A 1 97 ? 0.207 0.690 0.211 1.00 95.88 97 VAL A O 1
ATOM 784 N N . LEU A 1 98 ? 0.842 -0.623 1.918 1.00 95.69 98 LEU A N 1
ATOM 785 C CA . LEU A 1 98 ? -0.348 -1.466 2.007 1.00 95.69 98 LEU A CA 1
ATOM 786 C C . LEU A 1 98 ? -0.839 -1.419 3.456 1.00 95.69 98 LEU A C 1
ATOM 788 O O . LEU A 1 98 ? -0.075 -1.706 4.380 1.00 95.69 98 LEU A O 1
ATOM 792 N N . T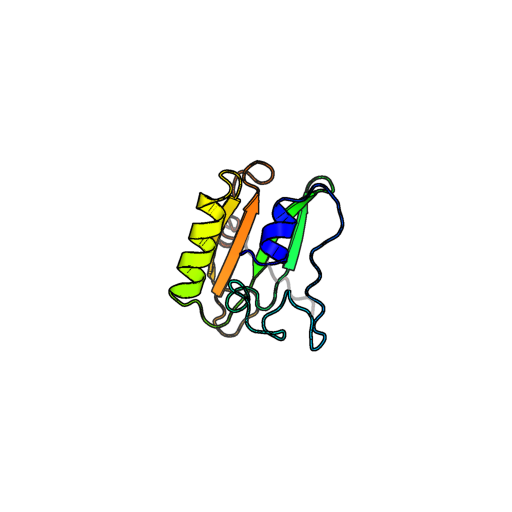RP A 1 99 ? -2.098 -1.059 3.686 1.00 96.75 99 TRP A N 1
ATOM 793 C CA . TRP A 1 99 ? -2.615 -0.864 5.040 1.00 96.75 99 TRP A CA 1
ATOM 794 C C . TRP A 1 99 ? -4.046 -1.350 5.228 1.00 96.75 99 TRP A C 1
ATOM 796 O O . TRP A 1 99 ? -4.784 -1.604 4.277 1.00 96.75 99 TRP A O 1
ATOM 806 N N . ARG A 1 100 ? -4.420 -1.471 6.503 1.00 96.62 100 ARG A N 1
ATOM 807 C CA . ARG A 1 100 ? -5.763 -1.788 6.987 1.00 96.62 100 ARG A CA 1
ATOM 808 C C . ARG A 1 100 ? -6.578 -0.508 7.151 1.00 96.62 100 ARG A C 1
ATOM 810 O O . ARG A 1 100 ? -6.380 0.216 8.125 1.00 96.62 100 ARG A O 1
ATOM 817 N N . SER A 1 101 ? -7.501 -0.234 6.234 1.00 96.38 101 SER A N 1
ATOM 818 C CA . SER A 1 101 ? -8.324 0.983 6.220 1.00 96.38 101 SER A CA 1
ATOM 819 C C . SER A 1 101 ? -9.292 1.081 7.400 1.00 96.38 101 SER A C 1
ATOM 821 O O . SER A 1 101 ? -9.672 2.172 7.804 1.00 96.38 101 SER A O 1
ATOM 823 N N . ASP A 1 102 ? -9.664 -0.053 7.995 1.00 95.19 102 ASP A N 1
ATOM 824 C CA . ASP A 1 102 ? -10.454 -0.112 9.230 1.00 95.19 102 ASP A CA 1
ATOM 825 C C . ASP A 1 102 ? -9.643 0.254 10.486 1.00 95.19 102 ASP A C 1
ATOM 827 O O . ASP A 1 102 ? -10.213 0.482 11.550 1.00 95.19 102 ASP A O 1
ATOM 831 N N . ARG A 1 103 ? -8.310 0.314 10.381 1.00 95.06 103 ARG A N 1
ATOM 832 C CA . ARG A 1 103 ? -7.398 0.693 11.473 1.00 95.06 103 ARG A CA 1
ATOM 833 C C . ARG A 1 103 ? -6.760 2.057 11.218 1.00 95.06 103 ARG A C 1
ATOM 835 O O . ARG A 1 103 ? -6.604 2.845 12.149 1.00 95.06 103 ARG A O 1
ATOM 842 N N . VAL A 1 104 ? -6.405 2.350 9.971 1.00 95.25 104 VAL A N 1
ATOM 843 C CA . VAL A 1 104 ? -5.808 3.610 9.517 1.00 95.25 104 VAL A CA 1
ATOM 844 C C . VAL A 1 104 ? -6.677 4.157 8.390 1.00 95.25 104 VAL A C 1
ATOM 846 O O . VAL A 1 104 ? -6.620 3.663 7.268 1.00 95.25 104 VAL A O 1
ATOM 849 N N . ALA A 1 105 ? -7.514 5.143 8.711 1.00 89.81 105 ALA A N 1
ATOM 850 C CA . ALA A 1 105 ? -8.520 5.662 7.786 1.00 89.81 105 ALA A CA 1
ATOM 851 C C . ALA A 1 105 ? -7.897 6.378 6.578 1.00 89.81 105 ALA A C 1
ATOM 853 O O . ALA A 1 105 ? -8.382 6.228 5.460 1.00 89.81 105 ALA A O 1
ATOM 854 N N . GLU A 1 106 ? -6.804 7.108 6.800 1.00 85.12 106 GLU A N 1
ATOM 855 C CA . GLU A 1 106 ? -6.139 7.908 5.777 1.00 85.12 106 GLU A CA 1
ATOM 856 C C . GLU A 1 106 ? -4.618 7.828 5.934 1.00 85.12 106 GLU A C 1
ATOM 858 O O . GLU A 1 106 ? -4.094 7.724 7.047 1.00 85.12 106 GLU A O 1
ATOM 863 N N . LEU A 1 107 ? -3.922 7.877 4.800 1.00 85.12 107 LEU A N 1
ATOM 864 C CA . LEU A 1 107 ? -2.489 8.112 4.714 1.00 85.12 107 LEU A CA 1
ATOM 865 C C . LEU A 1 107 ? -2.266 9.395 3.924 1.00 85.12 107 LEU A C 1
ATOM 867 O O . LEU A 1 107 ? -2.901 9.604 2.892 1.00 85.12 107 LEU A O 1
ATOM 871 N N . GLN A 1 108 ? -1.333 10.216 4.388 1.00 82.50 108 GLN A N 1
ATOM 872 C CA . GLN A 1 108 ? -0.966 11.464 3.733 1.00 82.50 108 GLN A CA 1
ATOM 873 C C . GLN A 1 108 ? 0.517 11.446 3.384 1.00 82.50 108 GLN A C 1
ATOM 875 O O . GLN A 1 108 ? 1.330 10.871 4.112 1.00 82.50 108 GLN A O 1
ATOM 880 N N . ALA A 1 109 ? 0.856 12.073 2.258 1.00 76.94 109 ALA A N 1
ATOM 881 C CA . ALA A 1 109 ? 2.244 12.323 1.899 1.00 76.94 109 ALA A CA 1
ATOM 882 C C . ALA A 1 109 ? 2.901 13.202 2.973 1.00 76.94 109 ALA A C 1
ATOM 884 O O . ALA A 1 109 ? 2.260 14.102 3.522 1.00 76.94 109 ALA A O 1
ATOM 885 N N . ALA A 1 110 ? 4.176 12.955 3.269 1.00 74.44 110 ALA A N 1
ATOM 886 C CA . ALA A 1 110 ? 4.890 13.706 4.299 1.00 74.44 110 ALA A CA 1
ATOM 887 C C . ALA A 1 110 ? 4.955 15.207 3.963 1.00 74.44 110 ALA A C 1
ATOM 889 O O . ALA A 1 110 ? 4.853 16.052 4.849 1.00 74.44 110 ALA A O 1
ATOM 890 N N . GLU A 1 111 ? 5.042 15.546 2.678 1.00 69.38 111 GLU A N 1
ATOM 891 C CA . GLU A 1 111 ? 5.052 16.916 2.170 1.00 69.38 111 GLU A CA 1
ATOM 892 C C . GLU A 1 111 ? 3.737 17.653 2.448 1.00 69.38 111 GLU A C 1
ATOM 894 O O . GLU A 1 111 ? 3.750 18.856 2.683 1.00 69.38 111 GLU A O 1
ATOM 899 N N . ALA A 1 112 ? 2.605 16.943 2.489 1.00 63.22 112 ALA A N 1
ATOM 900 C CA . ALA A 1 112 ? 1.308 17.539 2.815 1.00 63.22 112 ALA A CA 1
ATOM 901 C C . ALA A 1 112 ? 1.187 17.913 4.305 1.00 63.22 112 ALA A C 1
ATOM 903 O O . ALA A 1 112 ? 0.360 18.748 4.666 1.00 63.22 112 ALA A O 1
ATOM 904 N N . LEU A 1 113 ? 2.025 17.322 5.166 1.00 61.53 113 LEU A N 1
ATOM 905 C CA . LEU A 1 113 ? 2.111 17.636 6.596 1.00 61.53 113 LEU A CA 1
ATOM 906 C C . LEU A 1 113 ? 3.083 18.791 6.882 1.00 61.53 113 LEU A C 1
ATOM 908 O O . LEU A 1 113 ? 3.034 19.395 7.955 1.00 61.53 113 LEU A O 1
ATOM 912 N N . ALA A 1 114 ? 3.951 19.123 5.923 1.00 59.12 114 ALA A N 1
ATOM 913 C CA . ALA A 1 114 ? 4.843 20.268 5.990 1.00 59.12 114 ALA A CA 1
ATOM 914 C C . ALA A 1 114 ? 4.087 21.551 5.595 1.00 59.12 114 ALA A C 1
ATOM 916 O O . ALA A 1 114 ? 4.235 22.081 4.496 1.00 59.12 114 ALA A O 1
ATOM 917 N N . GLY A 1 115 ? 3.287 22.091 6.520 1.00 53.81 115 GLY A N 1
ATOM 918 C CA . GLY A 1 115 ? 2.958 23.523 6.496 1.00 53.81 115 GLY A CA 1
ATOM 919 C C . GLY A 1 115 ? 4.236 24.388 6.557 1.00 53.81 115 GLY A C 1
ATOM 920 O O . GLY A 1 115 ? 5.332 23.838 6.678 1.00 53.81 115 GLY A O 1
ATOM 921 N N . PRO A 1 116 ? 4.150 25.733 6.503 1.00 46.81 116 PRO A N 1
ATOM 922 C CA . PRO A 1 116 ? 5.318 26.617 6.510 1.00 46.81 116 PRO A CA 1
ATOM 923 C C . PRO A 1 116 ? 6.008 26.597 7.882 1.00 46.81 116 PRO A C 1
ATOM 925 O O . PRO A 1 116 ? 5.876 27.510 8.690 1.00 46.81 116 PRO A O 1
ATOM 928 N N . VAL A 1 117 ? 6.744 25.532 8.169 1.00 54.59 117 VAL A N 1
ATOM 929 C CA . VAL A 1 117 ? 7.591 25.402 9.345 1.00 54.59 117 VAL A CA 1
ATOM 930 C C . VAL A 1 117 ? 9.012 25.571 8.847 1.00 54.59 117 VAL A C 1
ATOM 932 O O . VAL A 1 117 ? 9.650 24.639 8.357 1.00 54.59 117 VAL A O 1
ATOM 935 N N . GLY A 1 118 ? 9.486 26.814 8.927 1.00 44.22 118 GLY A N 1
ATOM 936 C CA . GLY A 1 118 ? 10.886 27.142 8.723 1.00 44.22 118 GLY A CA 1
ATOM 937 C C . GLY A 1 118 ? 11.739 26.305 9.670 1.00 44.22 118 GLY A C 1
ATOM 938 O O . GLY A 1 118 ? 11.681 26.466 10.888 1.00 44.22 118 GLY A O 1
ATOM 939 N N . PHE A 1 119 ? 12.538 25.406 9.102 1.00 45.16 119 PHE A N 1
ATOM 940 C CA . PHE A 1 119 ? 13.623 24.746 9.812 1.00 45.16 119 PHE A CA 1
ATOM 941 C C . PHE A 1 119 ? 14.689 25.807 10.110 1.00 45.16 119 PHE A C 1
ATOM 943 O O . PHE A 1 119 ? 15.614 26.027 9.328 1.00 45.16 119 PHE A O 1
ATOM 950 N N . ASN A 1 120 ? 14.543 26.510 11.234 1.00 42.38 120 ASN A N 1
ATOM 951 C CA . ASN A 1 120 ? 15.587 27.381 11.756 1.00 42.38 120 ASN A CA 1
ATOM 952 C C . ASN A 1 120 ? 16.743 26.490 12.231 1.00 42.38 120 ASN A C 1
ATOM 954 O O . ASN A 1 120 ? 16.757 25.995 13.357 1.00 42.38 120 ASN A O 1
ATOM 958 N N . ARG A 1 121 ? 17.725 26.260 11.353 1.00 46.31 121 ARG A N 1
ATOM 959 C CA . ARG A 1 121 ? 19.067 25.861 11.780 1.00 46.31 121 ARG A CA 1
ATOM 960 C C . ARG A 1 121 ? 19.727 27.081 12.414 1.00 46.31 121 ARG A C 1
ATOM 962 O O . ARG A 1 121 ? 20.428 27.831 11.743 1.00 46.31 121 ARG A O 1
ATOM 969 N N . SER A 1 122 ? 19.510 27.277 13.708 1.00 43.41 122 SER A N 1
ATOM 970 C CA . SER A 1 122 ? 20.413 28.115 14.489 1.00 43.41 122 SER A CA 1
ATOM 971 C C . SER A 1 122 ? 21.724 27.348 14.646 1.00 43.41 122 SER A C 1
ATOM 973 O O . SER A 1 122 ? 21.799 26.374 15.394 1.00 43.41 122 SER A O 1
ATOM 975 N N . ASN A 1 123 ? 22.733 27.765 13.879 1.00 44.69 123 ASN A N 1
ATOM 976 C CA . ASN A 1 123 ? 24.128 27.395 14.085 1.00 44.69 123 ASN A CA 1
ATOM 977 C C . ASN A 1 123 ? 24.515 27.677 15.542 1.00 44.69 123 ASN A C 1
ATOM 979 O O . ASN A 1 123 ? 24.367 28.805 16.008 1.00 44.69 123 ASN A O 1
ATOM 983 N N . GLN A 1 124 ? 25.041 26.668 16.233 1.00 42.03 124 GLN A N 1
ATOM 984 C CA . GLN A 1 124 ? 25.914 26.894 17.379 1.00 42.03 124 GLN A CA 1
ATOM 985 C C . GLN A 1 124 ? 27.357 26.876 16.871 1.00 42.03 124 GLN A C 1
ATOM 987 O O . GLN A 1 124 ? 27.837 25.859 16.368 1.00 42.03 124 GLN A O 1
ATOM 992 N N . SER A 1 125 ? 28.019 28.024 16.966 1.00 45.16 125 SER A N 1
ATOM 993 C CA . SER A 1 125 ? 29.472 28.204 17.028 1.00 45.16 125 SER A CA 1
ATOM 994 C C . SER A 1 125 ? 29.726 29.478 17.818 1.00 45.16 125 SER A C 1
ATOM 996 O O . SER A 1 125 ? 29.063 30.484 17.479 1.00 45.16 125 SER A O 1
#

Sequence (125 aa):
EAGCCPRWLLRDGSQSCHPRYRVGDPCTRYGTPRLDSGWLDHTVTWLKDARPAVLTAAPYDVDDHDRRRLAHWERTDPRLRSAIGTGWYGFGTTQIVLWRSDRVAELQAAEALAGPVGFNRSNQS

Secondary structure (DSSP, 8-state):
---HHHHHTT--SS-------STT-TTSTTSS--TTTTT-SS-EEEEETTEEEEEEE--S---HHHHHHHHHHHHH-TTEEEEEEE-SSSTTPEEEEEEETTT------HHHH--S---------

pLDDT: mean 79.71, std 17.01, range [42.03, 96.75]

Foldseek 3Di:
DAADQLVQQVDDALDHDDPPPDQQSRRELNHDDDQQHQQAAPKDWDDDPRGTFKIKHWHQDADPSNVVNQVVSCVVDVQKDKDWAFGPVDDRTIMIMIGGCVRPVDDDDPVVVDDPDPPPPPDDD